Protein AF-A0A812K8K9-F1 (afdb_monomer)

Solvent-accessible surface area (backbone atoms only — not comparable to full-atom values): 8668 Å² total; per-residue (Å²): 137,79,82,52,72,65,60,54,51,52,52,51,47,72,76,44,57,60,89,44,74,65,56,41,49,52,54,40,58,50,56,71,47,47,29,69,77,29,73,86,51,84,50,57,67,61,44,50,51,52,50,53,55,51,49,52,55,46,53,58,40,30,61,91,40,69,93,56,51,81,48,72,65,53,53,40,51,34,52,55,66,33,42,55,69,71,60,45,52,48,37,75,76,73,38,50,79,90,40,61,69,47,37,52,52,40,43,50,50,52,54,52,49,50,55,66,68,59,53,69,58,70,80,47,73,74,51,71,88,35,62,10,87,75,78,70,46,74,65,43,47,53,94,73,59,86,123

Radius of gyration: 25.79 Å; Cα contacts (8 Å, |Δi|>4): 133; chains: 1; bounding box: 47×38×80 Å

pLDDT: mean 79.53, std 15.35, range [39.94, 94.75]

InterPro domains:
  IPR001878 Zinc finger, CCHC-type [PS50158] (132-145)
  IPR036875 Zinc finger, CCHC-type superfamily [SSF57756] (120-145)

Mean predicted aligned error: 13.89 Å

Nearest PDB structures (foldseek):
  7lga-assembly1_B  TM=6.986E-01  e=2.117E+00  Homo sapiens
  7n9v-assembly1_K  TM=4.598E-01  e=1.427E+00  Human immunodeficiency virus 1
  3kyi-assembly1_A  TM=2.735E-01  e=5.520E+00  Cereibacter sphaeroides

Secondary structure (DSSP, 8-state):
-PPPHHHHHHHHHHHH---SHHHHHHHHHHHHTHHHHTTT--SHHHHHHHHHHHHHHHHHHGGG-GGGSPPHHHHHHHHHHHS-HHHHHHHHHH---SSHHHHHHHHHHHHHHHHHH---TTSSTT----B-TTT--BSS-GGG---

Organism: NCBI:txid878477

Structure (mmCIF, N/CA/C/O backbone):
data_AF-A0A812K8K9-F1
#
_entry.id   AF-A0A812K8K9-F1
#
loop_
_atom_site.group_PDB
_atom_site.id
_atom_site.type_symbol
_atom_site.label_atom_id
_atom_site.label_alt_id
_atom_site.label_comp_id
_atom_site.label_asym_id
_atom_site.label_entity_id
_atom_site.label_seq_id
_atom_site.pdbx_PDB_ins_code
_atom_site.Cartn_x
_atom_site.Cartn_y
_atom_site.Cartn_z
_atom_site.occupancy
_atom_site.B_iso_or_equiv
_atom_site.auth_seq_id
_atom_site.auth_comp_id
_atom_site.auth_asym_id
_atom_site.auth_atom_id
_atom_site.pdbx_PDB_model_num
ATOM 1 N N . MET A 1 1 ? -17.116 30.047 20.093 1.00 48.06 1 MET A N 1
ATOM 2 C CA . MET A 1 1 ? -17.866 28.918 20.686 1.00 48.06 1 MET A CA 1
ATOM 3 C C . MET A 1 1 ? -16.909 27.739 20.735 1.00 48.06 1 MET A C 1
ATOM 5 O O . MET A 1 1 ? -16.426 27.342 19.687 1.00 48.06 1 MET A O 1
ATOM 9 N N . SER A 1 2 ? -16.519 27.306 21.934 1.00 50.72 2 SER A N 1
ATOM 10 C CA . SER A 1 2 ? -15.507 26.264 22.157 1.00 50.72 2 SER A CA 1
ATOM 11 C C . SER A 1 2 ? -16.231 24.950 22.418 1.00 50.72 2 SER A C 1
ATOM 13 O O . SER A 1 2 ? -16.974 24.882 23.395 1.00 50.72 2 SER A O 1
ATOM 15 N N . ALA A 1 3 ? -16.042 23.933 21.574 1.00 52.31 3 ALA A N 1
ATOM 16 C CA . ALA A 1 3 ? -16.525 22.589 21.879 1.00 52.31 3 ALA A CA 1
ATOM 17 C C . ALA A 1 3 ? -15.930 22.155 23.228 1.00 52.31 3 ALA A C 1
ATOM 19 O O . ALA A 1 3 ? -14.730 22.323 23.470 1.00 52.31 3 ALA A O 1
ATOM 20 N N . THR A 1 4 ? -16.771 21.672 24.140 1.00 71.25 4 THR A N 1
ATOM 21 C CA . THR A 1 4 ? -16.291 21.119 25.411 1.00 71.25 4 THR A CA 1
ATOM 22 C C . THR A 1 4 ? -15.571 19.801 25.134 1.00 71.25 4 THR A C 1
ATOM 24 O O . THR A 1 4 ? -15.913 19.082 24.196 1.00 71.25 4 THR A O 1
ATOM 27 N N . GLY A 1 5 ? -14.552 19.471 25.936 1.00 68.50 5 GLY A N 1
ATOM 28 C CA . GLY A 1 5 ? -13.702 18.297 25.691 1.00 68.50 5 GLY A CA 1
ATOM 29 C C . GLY A 1 5 ? -14.475 16.980 25.529 1.00 68.50 5 GLY A C 1
ATOM 30 O O . GLY A 1 5 ? -14.031 16.104 24.799 1.00 68.50 5 GLY A O 1
ATOM 31 N N . TYR A 1 6 ? -15.663 16.862 26.127 1.00 70.38 6 TYR A N 1
ATOM 32 C CA . TYR A 1 6 ? -16.551 15.709 25.976 1.00 70.38 6 TYR A CA 1
ATOM 33 C C . TYR A 1 6 ? -17.132 15.563 24.558 1.00 70.38 6 TYR A C 1
ATOM 35 O O . TYR A 1 6 ? -17.114 14.469 24.002 1.00 70.38 6 TYR A O 1
ATOM 43 N N . GLU A 1 7 ? -17.565 16.653 23.919 1.00 73.25 7 GLU A N 1
ATOM 44 C CA . GLU A 1 7 ? -18.067 16.606 22.537 1.00 73.25 7 GLU A CA 1
ATOM 45 C C . GLU A 1 7 ? -16.956 16.258 21.539 1.00 73.25 7 GLU A C 1
ATOM 47 O O . GLU A 1 7 ? -17.190 15.528 20.573 1.00 73.25 7 GLU A O 1
ATOM 52 N N . ALA A 1 8 ? -15.720 16.693 21.806 1.00 69.75 8 ALA A N 1
ATOM 53 C CA . ALA A 1 8 ? -14.550 16.274 21.037 1.00 69.75 8 ALA A CA 1
ATOM 54 C C . ALA A 1 8 ? -14.270 14.767 21.202 1.00 69.75 8 ALA A C 1
ATOM 56 O O . ALA A 1 8 ? -13.993 14.081 20.218 1.00 69.75 8 ALA A O 1
ATOM 57 N N . VAL A 1 9 ? -14.406 14.231 22.420 1.00 63.19 9 VAL A N 1
ATOM 58 C CA . VAL A 1 9 ? -14.236 12.797 22.719 1.00 63.19 9 VAL A CA 1
ATOM 59 C C . VAL A 1 9 ? -15.316 11.956 22.033 1.00 63.19 9 VAL A C 1
ATOM 61 O O . VAL A 1 9 ? -14.992 10.948 21.407 1.00 63.19 9 VAL A O 1
ATOM 64 N N . CYS A 1 10 ? -16.578 12.385 22.060 1.00 62.41 10 CYS A N 1
ATOM 65 C CA . CYS A 1 10 ? -17.664 11.718 21.338 1.00 62.41 10 CYS A CA 1
ATOM 66 C C . CYS A 1 10 ? -17.454 11.758 19.819 1.00 62.41 10 CYS A C 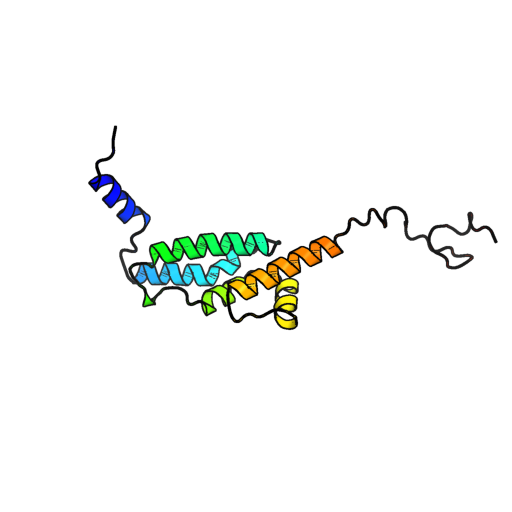1
ATOM 68 O O . CYS A 1 10 ? -17.649 10.746 19.151 1.00 62.41 10 CYS A O 1
ATOM 70 N N . THR A 1 11 ? -16.988 12.884 19.279 1.00 60.31 11 THR A N 1
ATOM 71 C CA . THR A 1 11 ? -16.690 13.036 17.845 1.00 60.31 11 THR A CA 1
ATOM 72 C C . THR A 1 11 ? -15.522 12.145 17.408 1.00 60.31 11 THR A C 1
ATOM 74 O O . THR A 1 11 ? -15.555 11.556 16.330 1.00 60.31 11 THR A O 1
ATOM 77 N N . LEU A 1 12 ? -14.499 11.984 18.249 1.00 56.00 12 LEU A N 1
ATOM 78 C CA . LEU A 1 12 ? -13.388 11.062 18.000 1.00 56.00 12 LEU A CA 1
ATOM 79 C C . LEU A 1 12 ? -13.830 9.595 18.065 1.00 56.00 12 LEU A C 1
ATOM 81 O O . LEU A 1 12 ? -13.415 8.797 17.227 1.00 56.00 12 LEU A O 1
ATOM 85 N N . HIS A 1 13 ? -14.706 9.243 19.008 1.00 62.12 13 HIS A N 1
ATOM 86 C CA . HIS A 1 13 ? -15.252 7.890 19.111 1.00 62.12 13 HIS A CA 1
ATOM 87 C C . HIS A 1 13 ? -16.152 7.545 17.912 1.00 62.12 13 HIS A C 1
ATOM 89 O O . HIS A 1 13 ? -16.053 6.452 17.368 1.00 62.12 13 HIS A O 1
ATOM 95 N N . LEU A 1 14 ? -16.956 8.499 17.435 1.00 55.81 14 LEU A N 1
ATOM 96 C CA . LEU A 1 14 ? -17.786 8.363 16.231 1.00 55.81 14 LEU A CA 1
ATOM 97 C C . LEU A 1 14 ? -16.976 8.228 14.935 1.00 55.81 14 LEU A C 1
ATOM 99 O O . LEU A 1 14 ? -17.382 7.494 14.041 1.00 55.81 14 LEU A O 1
ATOM 103 N N . ASN A 1 15 ? -15.840 8.919 14.819 1.00 54.53 15 ASN A N 1
ATOM 104 C CA . ASN A 1 15 ? -15.065 8.934 13.574 1.00 54.53 15 ASN A CA 1
ATOM 105 C C . ASN A 1 15 ? -14.062 7.773 13.441 1.00 54.53 15 ASN A C 1
ATOM 107 O O . ASN A 1 15 ? -13.598 7.504 12.333 1.00 54.53 15 ASN A O 1
ATOM 111 N N . TYR A 1 16 ? -13.709 7.098 14.542 1.00 54.16 16 TYR A N 1
ATOM 112 C CA . TYR A 1 16 ? -12.584 6.150 14.556 1.00 54.16 16 TYR A CA 1
ATOM 113 C C . TYR A 1 16 ? -12.803 4.865 15.362 1.00 54.16 16 TYR A C 1
ATOM 115 O O . TYR A 1 16 ? -11.911 4.017 15.381 1.00 54.16 16 TYR A O 1
ATOM 123 N N . SER A 1 17 ? -13.949 4.681 16.022 1.00 60.06 17 SER A N 1
ATOM 124 C CA . SER A 1 17 ? -14.197 3.460 16.787 1.00 60.06 17 SER A CA 1
ATOM 125 C C . SER A 1 17 ? -14.818 2.390 15.900 1.00 60.06 17 SER A C 1
ATOM 127 O O . SER A 1 17 ? -15.939 2.536 15.421 1.00 60.06 17 SER A O 1
ATOM 129 N N . ILE A 1 18 ? -14.092 1.292 15.705 1.00 61.03 18 ILE A N 1
ATOM 130 C CA . ILE A 1 18 ? -14.706 0.034 15.299 1.00 61.03 18 ILE A CA 1
ATOM 131 C C . ILE A 1 18 ? -15.464 -0.491 16.519 1.00 61.03 18 ILE A C 1
ATOM 133 O O . ILE A 1 18 ? -14.860 -0.799 17.550 1.00 61.03 18 ILE A O 1
ATOM 137 N N . VAL A 1 19 ? -16.783 -0.580 16.397 1.00 66.62 19 VAL A N 1
ATOM 138 C CA . VAL A 1 19 ? -17.705 -0.921 17.484 1.00 66.62 19 VAL A CA 1
ATOM 139 C C . VAL A 1 19 ? -17.791 -2.440 17.660 1.00 66.62 19 VAL A C 1
ATOM 141 O O . VAL A 1 19 ? -18.078 -2.927 18.755 1.00 66.62 19 VAL A O 1
ATOM 144 N N . SER A 1 20 ? -17.486 -3.214 16.611 1.00 76.88 20 SER A N 1
ATOM 145 C CA . SER A 1 20 ? -17.509 -4.679 16.652 1.00 76.88 20 SER A CA 1
ATOM 146 C C . SER A 1 20 ? -16.309 -5.353 15.978 1.00 76.88 20 SER A C 1
ATOM 148 O O . SER A 1 20 ? -15.723 -4.859 15.020 1.00 76.88 20 SER A O 1
ATOM 150 N N . ARG A 1 21 ? -15.980 -6.576 16.413 1.00 80.19 21 ARG A N 1
ATOM 151 C CA . ARG A 1 21 ? -14.956 -7.403 15.748 1.00 80.19 21 ARG A CA 1
ATOM 152 C C . ARG A 1 21 ? -15.262 -7.635 14.260 1.00 80.19 21 ARG A C 1
ATOM 154 O O . ARG A 1 21 ? -14.330 -7.760 13.476 1.00 80.19 21 ARG A O 1
ATOM 161 N N . MET A 1 22 ? -16.541 -7.699 13.883 1.00 85.69 22 MET A N 1
ATOM 162 C CA . MET A 1 22 ? -16.969 -7.906 12.496 1.00 85.69 22 MET A CA 1
ATOM 163 C C . MET A 1 22 ? -16.571 -6.726 11.604 1.00 85.69 22 MET A C 1
ATOM 165 O O . MET A 1 22 ? -16.015 -6.929 10.531 1.00 85.69 22 MET A O 1
ATOM 169 N N . GLU A 1 23 ? -16.767 -5.499 12.083 1.00 85.75 23 GLU A N 1
ATOM 170 C CA . GLU A 1 23 ? -16.331 -4.287 11.379 1.00 85.75 23 GLU A CA 1
ATOM 171 C C . GLU A 1 23 ? -14.801 -4.239 11.228 1.00 85.75 23 GLU A C 1
ATOM 173 O O . GLU A 1 23 ? -14.297 -3.826 10.190 1.00 85.75 23 GLU A O 1
ATOM 178 N N . ALA A 1 24 ? -14.034 -4.719 12.216 1.00 87.62 24 ALA A N 1
ATOM 179 C CA . ALA A 1 24 ? -12.575 -4.818 12.089 1.00 87.62 24 ALA A CA 1
ATOM 180 C C . ALA A 1 24 ? -12.128 -5.839 11.043 1.00 87.62 24 ALA A C 1
ATOM 182 O O . ALA A 1 24 ? -11.126 -5.619 10.360 1.00 87.62 24 ALA A O 1
ATOM 183 N N . VAL A 1 25 ? -12.857 -6.945 10.903 1.00 89.75 25 VAL A N 1
ATOM 184 C CA . VAL A 1 25 ? -12.601 -7.913 9.832 1.00 89.75 25 VAL A CA 1
ATOM 185 C C . VAL A 1 25 ? -12.875 -7.275 8.473 1.00 89.75 25 VAL A C 1
ATOM 187 O O . VAL A 1 25 ? -12.026 -7.376 7.594 1.00 89.75 25 VAL A O 1
ATOM 190 N N . ASP A 1 26 ? -13.984 -6.552 8.327 1.00 90.25 26 ASP A N 1
ATOM 191 C CA . ASP A 1 26 ? -14.325 -5.866 7.076 1.00 90.25 26 ASP A CA 1
ATOM 192 C C . ASP A 1 26 ? -13.282 -4.802 6.690 1.00 90.25 26 ASP A C 1
ATOM 194 O O . ASP A 1 26 ? -12.813 -4.764 5.552 1.00 90.25 26 ASP A O 1
ATOM 198 N N . VAL A 1 27 ? -12.808 -4.006 7.658 1.00 91.44 27 VAL A N 1
ATOM 199 C CA . VAL A 1 27 ? -11.714 -3.043 7.436 1.00 91.44 27 VAL A CA 1
ATOM 200 C C . VAL A 1 27 ? -10.444 -3.748 6.954 1.00 91.44 27 VAL A C 1
ATOM 202 O O . VAL A 1 27 ? -9.821 -3.299 5.988 1.00 91.44 27 VAL A O 1
ATOM 205 N N . ARG A 1 28 ? -10.054 -4.859 7.591 1.00 93.19 28 ARG A N 1
ATOM 206 C CA . ARG A 1 28 ? -8.880 -5.642 7.180 1.00 93.19 28 ARG A CA 1
ATOM 207 C C . ARG A 1 28 ? -9.052 -6.212 5.770 1.00 93.19 28 ARG A C 1
ATOM 209 O O . ARG A 1 28 ? -8.132 -6.112 4.960 1.00 93.19 28 ARG A O 1
ATOM 216 N N . ASP A 1 29 ? -10.212 -6.779 5.461 1.00 93.25 29 ASP A N 1
ATOM 217 C CA . ASP A 1 29 ? -10.501 -7.359 4.147 1.00 93.25 29 ASP A CA 1
ATOM 218 C C . ASP A 1 29 ? -10.530 -6.291 3.046 1.00 93.25 29 ASP A C 1
ATOM 220 O O . ASP A 1 29 ? -10.057 -6.536 1.930 1.00 93.25 29 ASP A O 1
ATOM 224 N N . GLY A 1 30 ? -11.013 -5.088 3.363 1.00 92.62 30 GLY A N 1
ATOM 225 C CA . GLY A 1 30 ? -10.909 -3.912 2.502 1.00 92.62 30 GLY A CA 1
ATOM 226 C C . GLY A 1 30 ? -9.455 -3.537 2.210 1.00 92.62 30 GLY A C 1
ATOM 227 O O . GLY A 1 30 ? -9.100 -3.315 1.052 1.00 92.62 30 GLY A O 1
ATOM 228 N N . CYS A 1 31 ? -8.587 -3.561 3.227 1.00 93.50 31 CYS A N 1
ATOM 229 C CA . CYS A 1 31 ? -7.161 -3.269 3.061 1.00 93.50 31 CYS A CA 1
ATOM 230 C C . CYS A 1 31 ? -6.460 -4.248 2.111 1.00 93.50 31 CYS A C 1
ATOM 232 O O . CYS A 1 31 ? -5.693 -3.833 1.245 1.00 93.50 31 CYS A O 1
ATOM 234 N N . MET A 1 32 ? -6.762 -5.545 2.210 1.00 92.88 32 MET A N 1
ATOM 235 C CA . MET A 1 32 ? -6.181 -6.563 1.320 1.00 92.88 32 MET A CA 1
ATOM 236 C C . MET A 1 32 ? -6.542 -6.339 -0.160 1.00 92.88 32 MET A C 1
ATOM 238 O O . MET A 1 32 ? -5.846 -6.818 -1.057 1.00 92.88 32 MET A O 1
ATOM 242 N N . LYS A 1 33 ? -7.609 -5.579 -0.430 1.00 94.25 33 LYS A N 1
ATOM 243 C CA . LYS A 1 33 ? -8.089 -5.236 -1.774 1.00 94.25 33 LYS A CA 1
ATOM 244 C C . LYS A 1 33 ? -7.657 -3.842 -2.242 1.00 94.25 33 LYS A C 1
ATOM 246 O O . LYS A 1 33 ? -8.036 -3.447 -3.342 1.00 94.25 33 LYS A O 1
ATOM 251 N N . LEU A 1 34 ? -6.840 -3.112 -1.472 1.00 92.69 34 LEU A N 1
ATOM 252 C CA . LEU A 1 34 ? -6.372 -1.765 -1.841 1.00 92.69 34 LEU A CA 1
ATOM 253 C C . LEU A 1 34 ? -5.653 -1.729 -3.192 1.00 92.69 34 LEU A C 1
ATOM 255 O O . LEU A 1 34 ? -5.773 -0.750 -3.920 1.00 92.69 34 LEU A O 1
ATOM 259 N N . HIS A 1 35 ? -4.982 -2.816 -3.579 1.00 89.56 35 HIS A N 1
ATOM 260 C CA . HIS A 1 35 ? -4.327 -2.921 -4.884 1.00 89.56 35 HIS A CA 1
ATOM 261 C C . HIS A 1 35 ? -5.279 -2.647 -6.062 1.00 89.56 35 HIS A C 1
ATOM 263 O O . HIS A 1 35 ? -4.860 -2.079 -7.067 1.00 89.56 35 HIS A O 1
ATOM 269 N N . ALA A 1 36 ? -6.563 -3.003 -5.937 1.00 89.69 36 ALA A N 1
ATOM 270 C CA . ALA A 1 36 ? -7.563 -2.775 -6.976 1.00 89.69 36 ALA A CA 1
ATOM 271 C C . ALA A 1 36 ? -7.931 -1.290 -7.125 1.00 89.69 36 ALA A C 1
ATOM 273 O O . ALA A 1 36 ? -8.292 -0.855 -8.213 1.00 89.69 36 ALA A O 1
ATOM 274 N N . GLN A 1 37 ? -7.801 -0.502 -6.054 1.00 88.38 37 GLN A N 1
ATOM 275 C CA . GLN A 1 37 ? -8.061 0.943 -6.071 1.00 88.38 37 GLN A CA 1
ATOM 276 C C . GLN A 1 37 ? -6.931 1.723 -6.762 1.00 88.38 37 GLN A C 1
ATOM 278 O O . GLN A 1 37 ? -7.113 2.872 -7.156 1.00 88.38 37 GLN A O 1
ATOM 283 N N . CYS A 1 38 ? -5.771 1.090 -6.956 1.00 87.00 38 CYS A N 1
ATOM 284 C CA . CYS A 1 38 ? -4.620 1.675 -7.634 1.00 87.00 38 CYS A CA 1
ATOM 285 C C . CYS A 1 38 ? -4.624 1.469 -9.159 1.00 87.00 38 CYS A C 1
ATOM 287 O O . CYS A 1 38 ? -3.634 1.819 -9.795 1.00 87.00 38 CYS A O 1
ATOM 289 N N . SER A 1 39 ? -5.693 0.930 -9.766 1.00 81.94 39 SER A N 1
ATOM 290 C CA . SER A 1 39 ? -5.728 0.606 -11.207 1.00 81.94 39 SER A CA 1
ATOM 291 C C . SER A 1 39 ? -5.427 1.800 -12.120 1.00 81.94 39 SER A C 1
ATOM 293 O O . SER A 1 39 ? -4.785 1.643 -13.157 1.00 81.94 39 SER A O 1
ATOM 295 N N . GLU A 1 40 ? -5.855 2.998 -11.715 1.00 83.75 40 GLU A N 1
ATOM 296 C CA . GLU A 1 40 ? -5.664 4.240 -12.475 1.00 83.75 40 GLU A CA 1
ATOM 297 C C . GLU A 1 40 ? -4.285 4.883 -12.243 1.00 83.75 40 GLU A C 1
ATOM 299 O O . GLU A 1 40 ? -3.852 5.755 -13.005 1.00 83.75 40 GLU A O 1
ATOM 304 N N . LEU A 1 41 ? -3.568 4.466 -11.195 1.00 85.88 41 LEU A N 1
ATOM 305 C CA . LEU A 1 41 ? -2.272 5.026 -10.827 1.00 85.88 41 LEU A CA 1
ATOM 306 C C . LEU A 1 41 ? -1.161 4.329 -11.617 1.00 85.88 41 LEU A C 1
ATOM 308 O O . LEU A 1 41 ? -0.905 3.139 -11.466 1.00 85.88 41 LEU A O 1
ATOM 312 N N . LYS A 1 42 ? -0.458 5.092 -12.459 1.00 81.31 42 LYS A N 1
ATOM 313 C CA . LYS A 1 42 ? 0.625 4.551 -13.301 1.00 81.31 42 LYS A CA 1
ATOM 314 C C . LYS A 1 42 ? 2.008 4.657 -12.663 1.00 81.31 42 LYS A C 1
ATOM 316 O O . LYS A 1 42 ? 2.889 3.866 -12.991 1.00 81.31 42 LYS A O 1
ATOM 321 N N . LYS A 1 43 ? 2.219 5.648 -11.793 1.00 87.94 43 LYS A N 1
ATOM 322 C CA . LYS A 1 43 ? 3.528 5.922 -11.191 1.00 87.94 43 LYS A CA 1
ATOM 323 C C . LYS A 1 43 ? 3.678 5.173 -9.866 1.00 87.94 43 LYS A C 1
ATOM 325 O O . LYS A 1 43 ? 2.810 5.324 -9.004 1.00 87.94 43 LYS A O 1
ATOM 330 N N . PRO A 1 44 ? 4.774 4.420 -9.664 1.00 89.88 44 PRO A N 1
ATOM 331 C CA . PRO A 1 44 ? 5.038 3.725 -8.407 1.00 89.88 44 PRO A CA 1
ATOM 332 C C . PRO A 1 44 ? 4.953 4.632 -7.176 1.00 89.88 44 PRO A C 1
ATOM 334 O O . PRO A 1 44 ? 4.391 4.222 -6.164 1.00 89.88 44 PRO A O 1
ATOM 337 N N . MET A 1 45 ? 5.439 5.873 -7.257 1.00 92.19 45 MET A N 1
ATOM 338 C CA . MET A 1 45 ? 5.382 6.808 -6.130 1.00 92.19 45 MET A CA 1
ATOM 339 C C . MET A 1 45 ? 3.970 7.250 -5.746 1.00 92.19 45 MET A C 1
ATOM 341 O O . MET A 1 45 ? 3.687 7.410 -4.558 1.00 92.19 45 MET A O 1
ATOM 345 N N . ASP A 1 46 ? 3.079 7.418 -6.723 1.00 92.44 46 ASP A N 1
ATOM 346 C CA . ASP A 1 46 ? 1.682 7.759 -6.447 1.00 92.44 46 ASP A CA 1
ATOM 347 C C . ASP A 1 46 ? 0.957 6.588 -5.772 1.00 92.44 46 ASP A C 1
ATOM 349 O O . ASP A 1 46 ? 0.192 6.799 -4.832 1.00 92.44 46 ASP A O 1
ATOM 353 N N . ILE A 1 47 ? 1.262 5.355 -6.197 1.00 93.56 47 ILE A N 1
ATOM 354 C CA . ILE A 1 47 ? 0.758 4.122 -5.577 1.00 93.56 47 ILE A CA 1
ATOM 355 C C . ILE A 1 47 ? 1.248 4.011 -4.131 1.00 93.56 47 ILE A C 1
ATOM 357 O O . ILE A 1 47 ? 0.441 3.783 -3.235 1.00 93.56 47 ILE A O 1
ATOM 361 N N . ILE A 1 48 ? 2.551 4.200 -3.889 1.00 94.50 48 ILE A N 1
ATOM 362 C CA . ILE A 1 48 ? 3.136 4.125 -2.541 1.00 94.50 48 ILE A CA 1
ATOM 363 C C . ILE A 1 48 ? 2.435 5.109 -1.607 1.00 94.50 48 ILE A C 1
ATOM 365 O O . ILE A 1 48 ? 1.949 4.696 -0.561 1.00 94.50 48 ILE A O 1
ATOM 369 N N . ARG A 1 49 ? 2.318 6.381 -2.006 1.00 94.62 49 ARG A N 1
ATOM 370 C CA . ARG A 1 49 ? 1.680 7.415 -1.182 1.00 94.62 49 ARG A CA 1
ATOM 371 C C . ARG A 1 49 ? 0.223 7.078 -0.865 1.00 94.62 49 ARG A C 1
ATOM 373 O O . ARG A 1 49 ? -0.190 7.190 0.282 1.00 94.62 49 ARG A O 1
ATOM 380 N N . HIS A 1 50 ? -0.539 6.634 -1.865 1.00 94.44 50 HIS A N 1
ATOM 381 C CA . HIS A 1 50 ? -1.928 6.233 -1.656 1.00 94.44 50 HIS A CA 1
ATOM 382 C C . HIS A 1 50 ? -2.047 5.063 -0.669 1.00 94.44 50 HIS A C 1
ATOM 384 O O . HIS A 1 50 ? -2.878 5.102 0.236 1.00 94.44 50 HIS A O 1
ATOM 390 N N . LEU A 1 51 ? -1.198 4.042 -0.810 1.00 94.69 51 LEU A N 1
ATOM 391 C CA . LEU A 1 51 ? -1.200 2.902 0.102 1.00 94.69 51 LEU A CA 1
ATOM 392 C C . LEU A 1 51 ? -0.760 3.292 1.517 1.00 94.69 51 LEU A C 1
ATOM 394 O O . LEU A 1 51 ? -1.362 2.809 2.468 1.00 94.69 51 LEU A O 1
ATOM 398 N N . GLU A 1 52 ? 0.237 4.168 1.679 1.00 94.75 52 GLU A N 1
ATOM 399 C CA . GLU A 1 52 ? 0.648 4.681 2.996 1.00 94.75 52 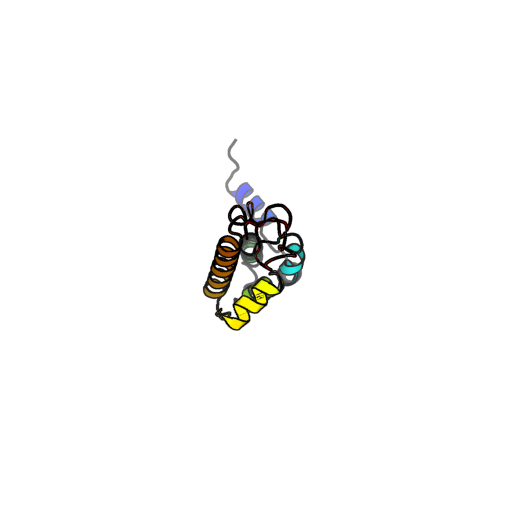GLU A CA 1
ATOM 400 C C . GLU A 1 52 ? -0.506 5.412 3.693 1.00 94.75 52 GLU A C 1
ATOM 402 O O . GLU A 1 52 ? -0.779 5.139 4.864 1.00 94.75 52 GLU A O 1
ATOM 407 N N . ASP A 1 53 ? -1.231 6.264 2.964 1.00 94.12 53 ASP A N 1
ATOM 408 C CA . ASP A 1 53 ? -2.384 6.996 3.493 1.00 94.12 53 ASP A CA 1
ATOM 409 C C . ASP A 1 53 ? -3.516 6.045 3.928 1.00 94.12 53 ASP A C 1
ATOM 411 O O . ASP A 1 53 ? -4.068 6.185 5.024 1.00 94.12 53 ASP A O 1
ATOM 415 N N . GLU A 1 54 ? -3.873 5.061 3.097 1.00 94.00 54 GLU A N 1
ATOM 416 C CA . GLU A 1 54 ? -4.958 4.120 3.405 1.00 94.00 54 GLU A CA 1
ATOM 417 C C . GLU A 1 54 ? -4.583 3.118 4.506 1.00 94.00 54 GLU A C 1
ATOM 419 O O . GLU A 1 54 ? -5.397 2.847 5.395 1.00 94.00 54 GLU A O 1
ATOM 424 N N . ILE A 1 55 ? -3.342 2.620 4.516 1.00 94.06 55 ILE A N 1
ATOM 425 C CA . ILE A 1 55 ? -2.836 1.748 5.585 1.00 94.06 55 ILE A CA 1
ATOM 426 C C . ILE A 1 55 ? -2.820 2.506 6.915 1.00 94.06 55 ILE A C 1
ATOM 428 O O . ILE A 1 55 ? -3.310 1.976 7.911 1.00 94.06 55 ILE A O 1
ATOM 432 N N . ALA A 1 56 ? -2.352 3.758 6.944 1.00 92.56 56 ALA A N 1
ATOM 433 C CA . ALA A 1 56 ? -2.353 4.568 8.162 1.00 92.56 56 ALA A CA 1
ATOM 434 C C . ALA A 1 56 ? -3.778 4.790 8.703 1.00 92.56 56 ALA A C 1
ATOM 436 O O . ALA A 1 56 ? -4.024 4.648 9.905 1.00 92.56 56 ALA A O 1
ATOM 437 N N . LYS A 1 57 ? -4.754 5.071 7.826 1.00 90.56 57 LYS A N 1
ATOM 438 C CA . LYS A 1 57 ? -6.173 5.174 8.221 1.00 90.56 57 LYS A CA 1
ATOM 439 C C . LYS A 1 57 ? -6.697 3.861 8.801 1.00 90.56 57 LYS A C 1
ATOM 441 O O . LYS A 1 57 ? -7.429 3.880 9.793 1.00 90.56 57 LYS A O 1
ATOM 446 N N . ALA A 1 58 ? -6.344 2.730 8.198 1.00 89.81 58 ALA A N 1
ATOM 447 C CA . ALA A 1 58 ? -6.755 1.418 8.677 1.00 89.81 58 ALA A CA 1
ATOM 448 C C . ALA A 1 58 ? -6.120 1.065 10.028 1.00 89.81 58 ALA A C 1
ATOM 450 O O . ALA A 1 58 ? -6.811 0.546 10.902 1.00 89.81 58 ALA A O 1
ATOM 451 N N . GLU A 1 59 ? -4.846 1.395 10.244 1.00 89.50 59 GLU A N 1
ATOM 452 C CA . GLU A 1 59 ? -4.160 1.174 11.521 1.00 89.50 59 GLU A CA 1
ATOM 453 C C . GLU A 1 59 ? -4.827 1.921 12.680 1.00 89.50 59 GLU A C 1
ATOM 455 O O . GLU A 1 59 ? -4.965 1.356 13.770 1.00 89.50 59 GLU A O 1
ATOM 460 N N . ILE A 1 60 ? -5.287 3.155 12.443 1.00 88.25 60 ILE A N 1
ATOM 461 C CA . ILE A 1 60 ? -6.035 3.940 13.435 1.00 88.25 60 ILE A CA 1
ATOM 462 C C . ILE A 1 60 ? -7.354 3.235 13.780 1.00 88.25 60 ILE A C 1
ATOM 464 O O . ILE A 1 60 ? -7.659 3.041 14.960 1.00 88.25 60 ILE A O 1
ATOM 468 N N . LYS A 1 61 ? -8.109 2.793 12.765 1.00 86.38 61 LYS A N 1
ATOM 469 C CA . LYS A 1 61 ? -9.387 2.082 12.951 1.00 86.38 61 LYS A CA 1
ATOM 470 C C . LYS A 1 61 ? -9.195 0.745 13.679 1.00 86.38 61 LYS A C 1
ATOM 472 O O . LYS A 1 61 ? -9.956 0.403 14.577 1.00 86.38 61 LYS A O 1
ATOM 477 N N . LEU A 1 62 ? -8.141 0.003 13.350 1.00 88.75 62 LEU A N 1
ATOM 478 C CA . LEU A 1 62 ? -7.828 -1.309 13.928 1.00 88.75 62 LEU A CA 1
ATOM 479 C C . LEU A 1 62 ? -7.078 -1.229 15.269 1.00 88.75 62 LEU A C 1
ATOM 481 O O . LEU A 1 62 ? -6.633 -2.254 15.788 1.00 88.75 62 LEU A O 1
ATOM 485 N N . SER A 1 63 ? -6.933 -0.038 15.857 1.00 86.56 63 SER A N 1
ATOM 486 C CA . SER A 1 63 ? -6.214 0.175 17.122 1.00 86.56 63 SER A CA 1
ATOM 487 C C . SER A 1 63 ? -6.710 -0.723 18.265 1.00 86.56 63 SER A C 1
ATOM 489 O O . SER A 1 63 ? -5.887 -1.270 19.000 1.00 86.56 63 SER A O 1
ATOM 491 N N . ASN A 1 64 ? -8.024 -0.956 18.346 1.00 83.62 64 ASN A N 1
ATOM 492 C CA . ASN A 1 64 ? -8.664 -1.801 19.361 1.00 83.62 64 ASN A CA 1
ATOM 493 C C . ASN A 1 64 ? -8.579 -3.316 19.068 1.00 83.62 64 ASN A C 1
ATOM 495 O O . ASN A 1 64 ? -8.910 -4.125 19.934 1.00 83.62 64 ASN A O 1
ATOM 499 N N . PHE A 1 65 ? -8.132 -3.718 17.872 1.00 86.06 65 PHE A N 1
ATOM 500 C CA . PHE A 1 65 ? -8.066 -5.117 17.429 1.00 86.06 65 PHE A CA 1
ATOM 501 C C . PHE A 1 65 ? -6.666 -5.460 16.883 1.00 86.06 65 PHE A C 1
ATOM 503 O O . PHE A 1 65 ? -6.497 -5.656 15.676 1.00 86.06 65 PHE A O 1
ATOM 510 N N . PRO A 1 66 ? -5.635 -5.557 17.746 1.00 84.94 66 PRO A N 1
ATOM 511 C CA . PRO A 1 66 ? -4.243 -5.756 17.328 1.00 84.94 66 PRO A CA 1
ATOM 512 C C . PRO A 1 66 ? -4.018 -7.024 16.491 1.00 84.94 66 PRO A C 1
ATOM 514 O O . PRO A 1 66 ? -3.182 -7.029 15.594 1.00 84.94 66 PRO A O 1
ATOM 517 N N . GLN A 1 67 ? -4.793 -8.077 16.740 1.00 87.69 67 GLN A N 1
ATOM 518 C CA . GLN A 1 67 ? -4.772 -9.340 16.002 1.00 87.69 67 GLN A CA 1
ATOM 519 C C . GLN A 1 67 ? -5.288 -9.231 14.559 1.00 87.69 67 GLN A C 1
ATOM 521 O O . GLN A 1 67 ? -5.115 -10.166 13.782 1.00 87.69 67 GLN A O 1
ATOM 526 N N . LEU A 1 68 ? -5.951 -8.125 14.211 1.00 89.12 68 LEU A N 1
ATOM 527 C CA . LEU A 1 68 ? -6.460 -7.843 12.867 1.00 89.12 68 LEU A CA 1
ATOM 528 C C . LEU A 1 68 ? -5.624 -6.790 12.128 1.00 89.12 68 LEU A C 1
ATOM 530 O O . LEU A 1 68 ? -5.938 -6.472 10.984 1.00 89.12 68 LEU A O 1
ATOM 534 N N . LYS A 1 69 ? -4.556 -6.264 12.745 1.00 91.62 69 LYS A N 1
ATOM 535 C CA . LYS A 1 69 ? -3.629 -5.349 12.070 1.00 91.62 69 LYS A CA 1
ATOM 536 C C . LYS A 1 69 ? -2.931 -6.044 10.904 1.00 91.62 69 LYS A C 1
ATOM 538 O O . LYS A 1 69 ? -2.653 -7.242 10.951 1.00 91.62 69 LYS A O 1
ATOM 543 N N . LEU A 1 70 ? -2.629 -5.264 9.872 1.00 92.12 70 LEU A N 1
ATOM 544 C CA . LEU A 1 70 ? -1.866 -5.736 8.724 1.00 92.12 70 LEU A CA 1
ATOM 545 C C . LEU A 1 70 ? -0.444 -6.081 9.161 1.00 92.12 70 LEU A C 1
ATOM 547 O O . LEU A 1 70 ? 0.223 -5.303 9.849 1.00 92.12 70 LEU A O 1
ATOM 551 N N . SER A 1 71 ? 0.028 -7.257 8.762 1.00 92.19 71 SER A N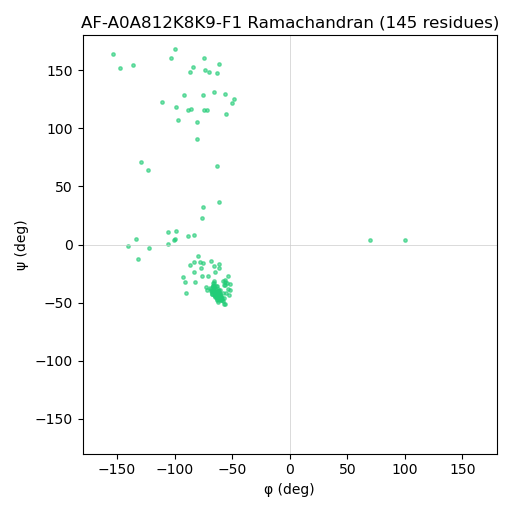 1
ATOM 552 C CA . SER A 1 71 ? 1.431 -7.603 8.941 1.00 92.19 71 SER A CA 1
ATOM 553 C C . SER A 1 71 ? 2.295 -6.840 7.934 1.00 92.19 71 SER A C 1
ATOM 555 O O . SER A 1 71 ? 1.837 -6.409 6.876 1.00 92.19 71 SER A O 1
ATOM 557 N N . LYS A 1 72 ? 3.599 -6.729 8.214 1.00 90.75 72 LYS A N 1
ATOM 558 C CA . LYS A 1 72 ? 4.553 -6.146 7.253 1.00 90.75 72 L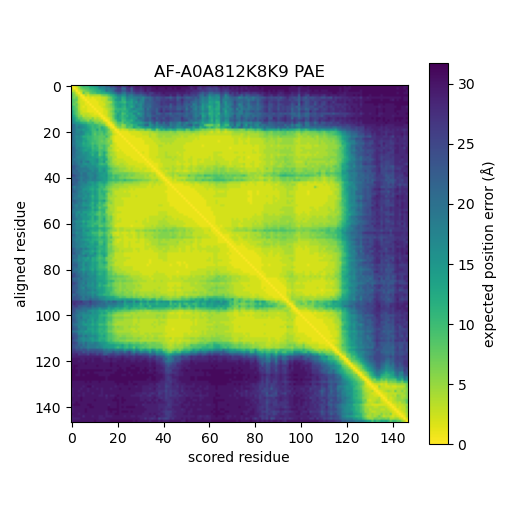YS A CA 1
ATOM 559 C C . LYS A 1 72 ? 4.543 -6.886 5.910 1.00 90.75 72 LYS A C 1
ATOM 561 O O . LYS A 1 72 ? 4.717 -6.256 4.870 1.00 90.75 72 LYS A O 1
ATOM 566 N N . ALA A 1 73 ? 4.334 -8.204 5.945 1.00 91.19 73 ALA A N 1
ATOM 567 C CA . ALA A 1 73 ? 4.230 -9.034 4.753 1.00 91.19 73 ALA A CA 1
ATOM 568 C C . ALA A 1 73 ? 2.958 -8.716 3.953 1.00 91.19 73 ALA A C 1
ATOM 570 O O . ALA A 1 73 ? 3.040 -8.592 2.733 1.00 91.19 73 ALA A O 1
ATOM 571 N N . ASP A 1 74 ? 1.823 -8.498 4.629 1.00 93.31 74 ASP A N 1
ATOM 572 C CA . ASP A 1 74 ? 0.572 -8.086 3.978 1.00 93.31 74 ASP A CA 1
ATOM 573 C C . ASP A 1 74 ? 0.763 -6.757 3.241 1.00 93.31 74 ASP A C 1
ATOM 575 O O . ASP A 1 74 ? 0.456 -6.666 2.054 1.00 93.31 74 ASP A O 1
ATOM 579 N N . CYS A 1 75 ? 1.361 -5.756 3.899 1.00 92.94 75 CYS A N 1
ATOM 580 C CA . CYS A 1 75 ? 1.636 -4.460 3.274 1.00 92.94 75 CYS A CA 1
ATOM 581 C C . CYS A 1 75 ? 2.523 -4.612 2.027 1.00 92.94 75 CYS A C 1
ATOM 583 O O . CYS A 1 75 ? 2.188 -4.097 0.961 1.00 92.94 75 CYS A O 1
ATOM 585 N N . CYS A 1 76 ? 3.624 -5.367 2.122 1.00 92.38 76 CYS A N 1
ATOM 586 C CA . CYS A 1 76 ? 4.508 -5.601 0.973 1.00 92.38 76 CYS A CA 1
ATOM 587 C C . CYS A 1 76 ? 3.786 -6.337 -0.168 1.00 92.38 76 CYS A C 1
ATOM 589 O O . CYS A 1 76 ? 3.965 -5.985 -1.334 1.00 92.38 76 CYS A O 1
ATOM 591 N N . SER A 1 77 ? 2.937 -7.317 0.156 1.00 92.69 77 SER A N 1
ATOM 592 C CA . SER A 1 77 ? 2.127 -8.039 -0.828 1.00 92.69 77 SER A CA 1
ATOM 593 C C . SER A 1 77 ? 1.140 -7.114 -1.541 1.00 92.69 77 SER A C 1
ATOM 595 O O . SER A 1 77 ? 1.044 -7.161 -2.767 1.00 92.69 77 SER A O 1
ATOM 597 N N . ILE A 1 78 ? 0.439 -6.248 -0.803 1.00 94.25 78 ILE A N 1
ATOM 598 C CA . ILE A 1 78 ? -0.499 -5.267 -1.371 1.00 94.25 78 ILE A CA 1
ATOM 599 C C . ILE A 1 78 ? 0.238 -4.322 -2.329 1.00 94.25 78 ILE A C 1
ATOM 601 O O . ILE A 1 78 ? -0.216 -4.121 -3.456 1.00 94.25 78 ILE A O 1
ATOM 605 N N . LEU A 1 79 ? 1.401 -3.795 -1.928 1.00 93.69 79 LEU A N 1
ATOM 606 C CA . LEU A 1 79 ? 2.202 -2.904 -2.773 1.00 93.69 79 LEU A CA 1
ATOM 607 C C . LEU A 1 79 ? 2.670 -3.599 -4.058 1.00 93.69 79 LEU A C 1
ATOM 609 O O . LEU A 1 79 ? 2.529 -3.036 -5.142 1.00 93.69 79 LEU A O 1
ATOM 613 N N . LEU A 1 80 ? 3.172 -4.833 -3.966 1.00 91.88 80 LEU A N 1
ATOM 614 C CA . LEU A 1 80 ? 3.579 -5.608 -5.142 1.00 91.88 80 LEU A CA 1
ATOM 615 C C . LEU A 1 80 ? 2.406 -5.879 -6.092 1.00 91.88 80 LEU A C 1
ATOM 617 O O . LEU A 1 80 ? 2.574 -5.792 -7.307 1.00 91.88 80 LEU A O 1
ATOM 621 N N . GLN A 1 81 ? 1.219 -6.178 -5.564 1.00 92.50 81 GLN A N 1
ATOM 622 C CA . GLN A 1 81 ? 0.017 -6.383 -6.377 1.00 92.50 81 GLN A CA 1
ATOM 623 C C . GLN A 1 81 ? -0.446 -5.094 -7.067 1.00 92.50 81 GLN A C 1
ATOM 625 O O . GLN A 1 81 ? -0.894 -5.155 -8.212 1.00 92.50 81 GLN A O 1
ATOM 630 N N . ALA A 1 82 ? -0.301 -3.946 -6.400 1.00 92.38 82 ALA A N 1
ATOM 631 C CA . ALA A 1 82 ? -0.726 -2.644 -6.905 1.00 92.38 82 ALA A CA 1
ATOM 632 C C . ALA A 1 82 ? 0.171 -2.107 -8.032 1.00 92.38 82 ALA A C 1
ATOM 634 O O . ALA A 1 82 ? -0.320 -1.476 -8.965 1.00 92.38 82 ALA A O 1
ATOM 635 N N . VAL A 1 83 ? 1.487 -2.340 -7.971 1.00 91.19 83 VAL A N 1
ATOM 636 C CA . VAL A 1 83 ? 2.419 -1.817 -8.984 1.00 91.19 83 VAL A CA 1
ATOM 637 C C . VAL A 1 83 ? 2.323 -2.561 -10.318 1.00 91.19 83 VAL A C 1
ATOM 639 O O . VAL A 1 83 ? 2.044 -3.759 -10.380 1.00 91.19 83 VAL A O 1
ATOM 642 N N . LEU A 1 84 ? 2.617 -1.852 -11.412 1.00 88.25 84 LEU A N 1
ATOM 643 C CA . LEU A 1 84 ? 2.606 -2.409 -12.766 1.00 88.25 84 LEU A CA 1
ATOM 644 C C . LEU A 1 84 ? 3.623 -3.549 -12.943 1.00 88.25 84 LEU A C 1
ATOM 646 O O . LEU A 1 84 ? 4.662 -3.607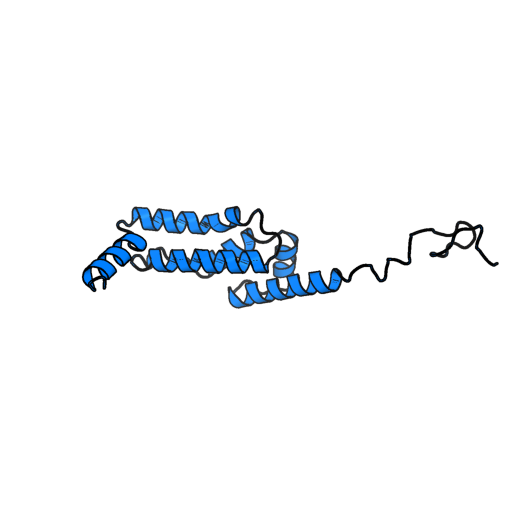 -12.283 1.00 88.25 84 LEU A O 1
ATOM 650 N N . HIS A 1 85 ? 3.357 -4.430 -13.910 1.00 88.75 85 HIS A N 1
ATOM 651 C CA . HIS A 1 85 ? 4.194 -5.599 -14.191 1.00 88.75 85 HIS A CA 1
ATOM 652 C C . HIS A 1 85 ? 5.695 -5.288 -14.396 1.00 88.75 85 HIS A C 1
ATOM 654 O O . HIS A 1 85 ? 6.506 -5.994 -13.797 1.00 88.75 85 HIS A O 1
ATOM 660 N N . PRO A 1 86 ? 6.105 -4.238 -15.140 1.00 87.25 86 PRO A N 1
ATOM 661 C CA . PRO A 1 86 ? 7.527 -3.915 -15.300 1.00 87.25 86 PRO A CA 1
ATOM 662 C C . PRO A 1 86 ? 8.213 -3.554 -13.976 1.00 87.25 86 PRO A C 1
ATOM 664 O O . PRO A 1 86 ? 9.335 -3.983 -13.719 1.00 87.25 86 PRO A O 1
ATOM 667 N N . ALA A 1 87 ? 7.514 -2.828 -13.098 1.00 88.12 87 ALA A N 1
ATOM 668 C CA . ALA A 1 87 ? 8.025 -2.477 -11.776 1.00 88.12 87 ALA A CA 1
ATOM 669 C C . ALA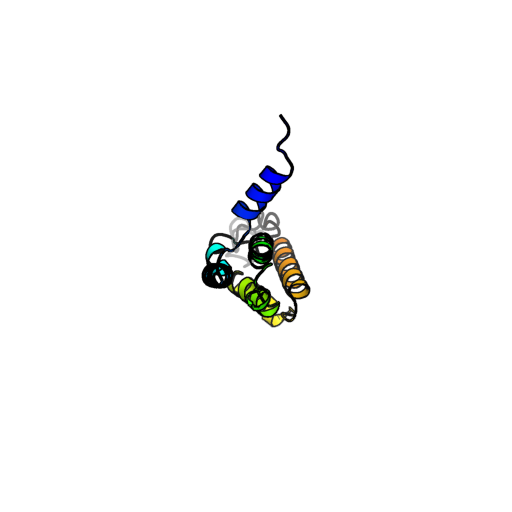 A 1 87 ? 8.181 -3.726 -10.892 1.00 88.12 87 ALA A C 1
ATOM 671 O O . ALA A 1 87 ? 9.191 -3.873 -10.206 1.00 88.12 87 ALA A O 1
ATOM 672 N N . ARG A 1 88 ? 7.226 -4.670 -10.958 1.00 89.88 88 ARG A N 1
ATOM 673 C CA . ARG A 1 88 ? 7.341 -5.967 -10.266 1.00 89.88 88 ARG A CA 1
ATOM 674 C C . ARG A 1 88 ? 8.555 -6.764 -10.732 1.00 89.88 88 ARG A C 1
ATOM 676 O O . ARG A 1 88 ? 9.287 -7.288 -9.900 1.00 89.88 88 ARG A O 1
ATOM 683 N N . GLN A 1 89 ? 8.768 -6.857 -12.044 1.00 88.12 89 GLN A N 1
ATOM 684 C CA . GLN A 1 89 ? 9.918 -7.569 -12.607 1.00 88.12 89 GLN A CA 1
ATOM 685 C C . GLN A 1 89 ? 11.235 -6.930 -12.173 1.00 88.12 89 GLN A C 1
ATOM 687 O O . GLN A 1 89 ? 12.150 -7.641 -11.767 1.00 88.12 89 GLN A O 1
ATOM 692 N N . TYR A 1 90 ? 11.308 -5.598 -12.193 1.00 89.50 90 TYR A N 1
ATOM 693 C CA . TYR A 1 90 ? 12.477 -4.875 -11.708 1.00 89.50 90 TYR A CA 1
ATOM 694 C C . TYR A 1 90 ? 12.783 -5.210 -10.241 1.00 89.50 90 TYR A C 1
ATOM 696 O O . TYR A 1 90 ? 13.913 -5.565 -9.912 1.00 89.50 90 TYR A O 1
ATOM 704 N N . VAL A 1 91 ? 11.776 -5.158 -9.364 1.00 89.25 91 VAL A N 1
ATOM 705 C CA . VAL A 1 91 ? 11.945 -5.504 -7.945 1.00 89.25 91 VAL A CA 1
ATOM 706 C C . VAL A 1 91 ? 12.368 -6.963 -7.769 1.00 89.25 91 VAL A C 1
ATOM 708 O O . VAL A 1 91 ? 13.237 -7.233 -6.949 1.00 89.25 91 VAL A O 1
ATOM 711 N N . ALA A 1 92 ? 11.810 -7.898 -8.540 1.00 86.81 92 ALA A N 1
ATOM 712 C CA . ALA A 1 92 ? 12.175 -9.313 -8.451 1.00 86.81 92 ALA A CA 1
ATOM 713 C C . ALA A 1 92 ? 13.630 -9.593 -8.875 1.00 86.81 92 ALA A C 1
ATOM 715 O O . ALA A 1 92 ? 14.248 -10.520 -8.360 1.00 86.81 92 ALA A O 1
ATOM 716 N N . LEU A 1 93 ? 14.169 -8.808 -9.813 1.00 84.81 93 LEU A N 1
ATOM 717 C CA . LEU A 1 93 ? 15.523 -8.983 -10.349 1.00 84.81 93 LEU A CA 1
ATOM 718 C C . LEU A 1 93 ? 16.591 -8.192 -9.583 1.00 84.81 93 LEU A C 1
ATOM 720 O O . LEU A 1 93 ? 17.744 -8.616 -9.525 1.00 84.81 93 LEU A O 1
ATOM 724 N N . HIS A 1 94 ? 16.231 -7.031 -9.035 1.00 79.38 94 HIS A N 1
ATOM 725 C CA . HIS A 1 94 ? 17.193 -6.049 -8.519 1.00 79.38 94 HIS A CA 1
ATOM 726 C C . HIS A 1 94 ? 16.861 -5.519 -7.122 1.00 79.38 94 HIS A C 1
ATOM 728 O O . HIS A 1 94 ? 17.682 -4.830 -6.515 1.00 79.38 94 HIS A O 1
ATOM 734 N N . GLY A 1 95 ? 15.656 -5.781 -6.622 1.00 74.56 95 GLY A N 1
ATOM 735 C CA . GLY A 1 95 ? 15.178 -5.284 -5.339 1.00 74.56 95 GLY A CA 1
ATOM 736 C C . GLY A 1 95 ? 15.275 -6.308 -4.214 1.00 74.56 95 GLY A C 1
ATOM 737 O O . GLY A 1 95 ? 15.475 -7.501 -4.428 1.00 74.56 95 GLY A O 1
ATOM 738 N N . ASN A 1 96 ? 15.082 -5.816 -2.991 1.00 71.25 96 ASN A N 1
ATOM 739 C CA . ASN A 1 96 ? 14.832 -6.644 -1.819 1.00 71.25 96 ASN A CA 1
ATOM 740 C C . ASN A 1 96 ? 13.378 -6.417 -1.375 1.00 71.25 96 ASN A C 1
ATOM 742 O O . ASN A 1 96 ? 12.978 -5.281 -1.124 1.00 71.25 96 ASN A O 1
ATOM 746 N N . ALA A 1 97 ? 12.576 -7.483 -1.313 1.00 72.50 97 ALA A N 1
ATOM 747 C CA . ALA A 1 97 ? 11.151 -7.424 -0.963 1.00 72.50 97 ALA A CA 1
ATOM 748 C C . ALA A 1 97 ? 10.877 -7.785 0.510 1.00 72.50 97 ALA A C 1
ATOM 750 O O . ALA A 1 97 ? 9.728 -7.988 0.900 1.00 72.50 97 ALA A O 1
ATOM 751 N N . ASN A 1 98 ? 11.926 -7.871 1.334 1.00 77.12 98 ASN A N 1
ATOM 752 C CA . ASN A 1 98 ? 11.827 -8.308 2.728 1.00 77.12 98 ASN A CA 1
ATOM 753 C C . ASN A 1 98 ? 11.288 -7.223 3.673 1.00 77.12 98 ASN A C 1
ATOM 755 O O . ASN A 1 98 ? 10.892 -7.521 4.802 1.00 77.12 98 ASN A O 1
ATOM 759 N N . SER A 1 99 ? 11.262 -5.963 3.237 1.00 87.62 99 SER A N 1
ATOM 760 C CA . SER A 1 99 ? 10.725 -4.859 4.023 1.00 87.62 99 SER A CA 1
ATOM 761 C C . SER A 1 99 ? 10.085 -3.781 3.152 1.00 87.62 99 SER A C 1
ATOM 763 O O . SER A 1 99 ? 10.498 -3.540 2.019 1.00 87.62 99 SER A O 1
ATOM 765 N N . TRP A 1 100 ? 9.105 -3.073 3.721 1.00 90.25 100 TRP A N 1
ATOM 766 C CA . TRP A 1 100 ? 8.449 -1.931 3.073 1.00 90.25 100 TRP A CA 1
ATOM 767 C C . TRP A 1 100 ? 9.453 -0.852 2.638 1.00 90.25 100 TRP A C 1
ATOM 769 O O . TRP A 1 100 ? 9.370 -0.311 1.539 1.00 90.25 100 TRP A O 1
ATOM 779 N N . SER A 1 101 ? 10.439 -0.560 3.491 1.00 91.19 101 SER A N 1
ATOM 780 C CA . SER A 1 101 ? 11.464 0.458 3.225 1.00 91.19 101 SER A CA 1
ATOM 781 C C . SER A 1 101 ? 12.344 0.092 2.027 1.00 91.19 101 SER A C 1
ATOM 783 O O . SER A 1 101 ? 12.580 0.917 1.145 1.00 91.19 101 SER A O 1
ATOM 785 N N . GLU A 1 102 ? 12.795 -1.160 1.947 1.00 90.12 102 GLU A N 1
ATOM 786 C CA . GLU A 1 102 ? 13.597 -1.623 0.811 1.00 90.12 102 GLU A CA 1
ATOM 787 C C . GLU A 1 102 ? 12.773 -1.661 -0.475 1.00 90.12 102 GLU A C 1
ATOM 789 O O . GLU A 1 102 ? 13.228 -1.167 -1.507 1.00 90.12 102 GLU A O 1
ATOM 794 N N . LEU A 1 103 ? 11.534 -2.152 -0.397 1.00 91.38 103 LEU A N 1
ATOM 795 C CA . LEU A 1 103 ? 10.630 -2.237 -1.538 1.00 91.38 103 LEU A CA 1
ATOM 796 C C . LEU A 1 103 ? 10.311 -0.850 -2.119 1.00 91.38 103 LEU A C 1
ATOM 798 O O . LEU A 1 103 ? 10.436 -0.631 -3.325 1.00 91.38 103 LEU A O 1
ATOM 802 N N . THR A 1 104 ? 9.965 0.117 -1.267 1.00 92.62 104 THR A N 1
ATOM 803 C CA . THR A 1 104 ? 9.719 1.506 -1.690 1.00 92.62 104 THR A CA 1
ATOM 804 C C . THR A 1 104 ? 10.977 2.167 -2.250 1.00 92.62 104 THR A C 1
ATOM 806 O O . THR A 1 104 ? 10.884 2.912 -3.225 1.00 92.62 104 THR A O 1
ATOM 809 N N . LYS A 1 105 ? 12.166 1.873 -1.704 1.00 91.94 105 LYS A N 1
ATOM 810 C CA . LYS A 1 105 ? 13.445 2.360 -2.245 1.00 91.94 105 LYS A CA 1
ATOM 811 C C . LYS A 1 105 ? 13.731 1.796 -3.640 1.00 91.94 105 LYS A C 1
ATOM 813 O O . LYS A 1 105 ? 14.120 2.558 -4.523 1.00 91.94 105 LYS A O 1
ATOM 818 N N . SER A 1 106 ? 13.509 0.502 -3.866 1.00 91.50 106 SER A N 1
ATOM 819 C CA . SER A 1 106 ? 13.672 -0.117 -5.189 1.00 91.50 106 SER A CA 1
ATOM 820 C C . SER A 1 106 ? 12.694 0.455 -6.217 1.00 91.50 1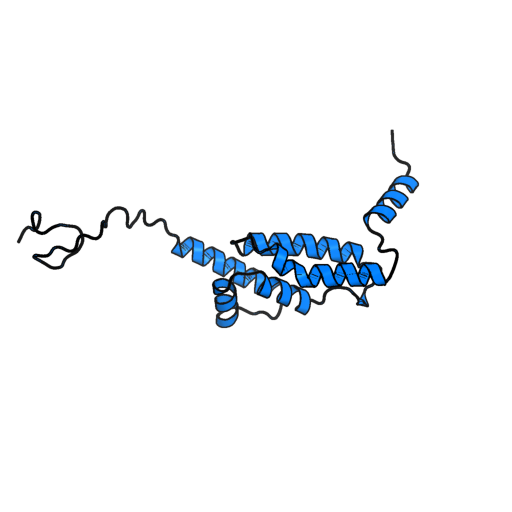06 SER A C 1
ATOM 822 O O . SER A 1 106 ? 13.086 0.730 -7.347 1.00 91.50 106 SER A O 1
ATOM 824 N N . LEU A 1 107 ? 11.440 0.691 -5.827 1.00 91.56 107 LEU A N 1
ATOM 825 C CA . LEU A 1 107 ? 10.429 1.292 -6.703 1.00 91.56 107 LEU A CA 1
ATOM 826 C C . LEU A 1 107 ? 10.713 2.769 -7.018 1.00 91.56 107 LEU A C 1
ATOM 828 O O . LEU A 1 107 ? 10.517 3.191 -8.156 1.00 91.56 107 LEU A O 1
ATOM 832 N N . LYS A 1 108 ? 11.226 3.535 -6.046 1.00 91.75 108 LYS A N 1
ATOM 833 C CA . LYS A 1 108 ? 11.730 4.903 -6.260 1.00 91.75 108 LYS A CA 1
ATOM 834 C C . LYS A 1 108 ? 12.825 4.924 -7.313 1.00 91.75 108 LYS A C 1
ATOM 836 O O . LYS A 1 108 ? 12.726 5.665 -8.285 1.00 91.75 108 LYS A O 1
ATOM 841 N N . TYR A 1 109 ? 13.821 4.058 -7.148 1.00 90.38 109 TYR A N 1
ATOM 842 C CA . TYR A 1 109 ? 14.923 3.961 -8.092 1.00 90.38 109 TYR A CA 1
ATOM 843 C C . TYR A 1 109 ? 14.441 3.531 -9.483 1.00 90.38 109 TYR A C 1
ATOM 845 O O . TYR A 1 109 ? 14.865 4.109 -10.476 1.00 90.38 109 TYR A O 1
ATOM 853 N N . PHE A 1 110 ? 13.513 2.574 -9.578 1.00 89.38 110 PHE A N 1
ATOM 854 C CA . PHE A 1 110 ? 12.896 2.196 -10.853 1.00 89.38 110 PHE A CA 1
ATOM 855 C C . PHE A 1 110 ? 12.231 3.389 -11.554 1.00 89.38 110 PHE A C 1
ATOM 857 O O . PHE A 1 110 ? 12.450 3.604 -12.744 1.00 89.38 110 PHE A O 1
ATOM 864 N N . GLU A 1 111 ? 11.452 4.193 -10.826 1.00 89.31 111 GLU A N 1
ATOM 865 C CA . GLU A 1 111 ? 10.823 5.389 -11.392 1.00 89.31 111 GLU A CA 1
ATOM 866 C C . GLU A 1 111 ? 11.861 6.448 -11.807 1.00 89.31 111 GLU A C 1
ATOM 868 O O . GLU A 1 111 ? 11.712 7.079 -12.853 1.00 89.31 111 GLU A O 1
ATOM 873 N N . GLU A 1 112 ? 12.936 6.626 -11.038 1.00 88.75 112 GLU A N 1
ATOM 874 C CA . GLU A 1 112 ? 14.059 7.497 -11.410 1.00 88.75 112 GLU A CA 1
ATOM 875 C C . GLU A 1 112 ? 14.752 7.017 -12.692 1.00 88.75 112 GLU A C 1
ATOM 877 O O . GLU A 1 112 ? 15.020 7.830 -13.576 1.00 88.75 112 GLU A O 1
ATOM 882 N N . GLN A 1 113 ? 14.984 5.709 -12.841 1.00 84.50 113 GLN A N 1
ATOM 883 C CA . GLN A 1 113 ? 15.547 5.142 -14.069 1.00 84.50 113 GLN A CA 1
ATOM 884 C C . GLN A 1 113 ? 14.618 5.351 -15.263 1.00 84.50 113 GLN A C 1
ATOM 886 O O . GLN A 1 113 ? 15.092 5.729 -16.330 1.00 84.50 113 GLN A O 1
ATOM 891 N N . LEU A 1 114 ? 13.300 5.197 -15.090 1.00 80.81 114 LEU A N 1
ATOM 892 C CA . LEU A 1 114 ? 12.342 5.524 -16.148 1.00 80.81 114 LEU A CA 1
ATOM 893 C C . LEU A 1 114 ? 12.460 6.985 -16.584 1.00 80.81 114 LEU A C 1
ATOM 895 O O . LEU A 1 114 ? 12.482 7.243 -17.778 1.00 80.81 114 LEU A O 1
ATOM 899 N N . ARG A 1 115 ? 12.630 7.932 -15.654 1.00 79.12 115 ARG A N 1
ATOM 900 C CA . ARG A 1 115 ? 12.844 9.353 -15.994 1.00 79.12 115 ARG A CA 1
ATOM 901 C C . ARG A 1 115 ? 14.164 9.598 -16.729 1.00 79.12 115 ARG A C 1
ATOM 903 O O . ARG A 1 115 ? 14.230 10.495 -17.561 1.00 79.12 115 ARG A O 1
ATOM 910 N N . MET A 1 116 ? 15.201 8.821 -16.418 1.00 73.19 116 MET A N 1
ATOM 911 C CA . MET A 1 116 ? 16.496 8.882 -17.105 1.00 73.19 116 MET A CA 1
ATOM 912 C C . MET A 1 116 ? 16.464 8.209 -18.480 1.00 73.19 116 MET A C 1
ATOM 914 O O . MET A 1 116 ? 17.244 8.589 -19.343 1.00 73.19 116 MET A O 1
ATOM 918 N N . CYS A 1 117 ? 15.587 7.228 -18.698 1.00 63.44 117 CYS A N 1
ATOM 919 C CA . CYS A 1 117 ? 15.348 6.614 -20.005 1.00 63.44 117 CYS A CA 1
ATOM 920 C C . CYS A 1 117 ? 14.373 7.439 -20.861 1.00 63.44 117 CYS A C 1
ATOM 922 O O . CYS A 1 117 ? 14.562 7.528 -22.071 1.00 63.44 117 CYS A O 1
ATOM 924 N N . ASP A 1 118 ? 13.408 8.114 -20.230 1.00 53.81 118 ASP A N 1
ATOM 925 C CA . ASP A 1 118 ? 12.533 9.143 -20.807 1.00 53.81 118 ASP A CA 1
ATOM 926 C C . ASP A 1 118 ? 13.280 10.475 -21.003 1.00 53.81 118 ASP A C 1
ATOM 928 O O . ASP A 1 118 ? 12.677 11.553 -20.927 1.00 53.81 118 ASP A O 1
ATOM 932 N N . VAL A 1 119 ? 14.594 10.439 -21.296 1.00 41.25 119 VAL A N 1
ATOM 933 C CA . VAL A 1 119 ? 15.248 11.604 -21.904 1.00 41.25 119 VAL A CA 1
ATOM 934 C C . VAL A 1 119 ? 14.339 12.009 -23.051 1.00 41.25 119 VAL A C 1
ATOM 936 O O . VAL A 1 119 ? 14.039 11.161 -23.902 1.00 41.25 119 VAL A O 1
ATOM 939 N N . PRO A 1 120 ? 13.875 13.271 -23.107 1.00 43.31 120 PRO A N 1
ATOM 940 C CA . PRO A 1 120 ? 13.186 13.733 -24.276 1.00 43.31 120 PRO A CA 1
ATOM 941 C C . PRO A 1 120 ? 14.089 13.367 -25.433 1.00 43.31 120 PRO A C 1
ATOM 943 O O . PRO A 1 120 ? 15.230 13.827 -25.544 1.00 43.31 120 PRO A O 1
ATOM 946 N N . THR A 1 121 ? 13.545 12.590 -26.344 1.00 43.97 121 THR A N 1
ATOM 947 C CA . THR A 1 121 ? 14.033 12.450 -27.700 1.00 43.97 121 THR A CA 1
ATOM 948 C C . THR A 1 121 ? 13.966 13.804 -28.427 1.00 43.97 121 THR A C 1
ATOM 950 O O . THR A 1 121 ? 13.722 13.874 -29.613 1.00 43.97 121 THR A O 1
ATOM 953 N N . ALA A 1 122 ? 14.223 14.925 -27.744 1.00 41.19 122 ALA A N 1
ATOM 954 C CA . ALA A 1 122 ? 14.746 16.149 -28.310 1.00 41.19 122 ALA A CA 1
ATOM 955 C C . ALA A 1 122 ? 16.183 15.961 -28.833 1.00 41.19 122 ALA A C 1
ATOM 957 O O . ALA A 1 122 ? 16.580 16.720 -29.705 1.00 41.19 122 ALA A O 1
ATOM 958 N N . ALA A 1 123 ? 16.914 14.920 -28.407 1.00 43.50 123 ALA A N 1
ATOM 959 C CA . ALA A 1 123 ? 18.101 14.452 -29.134 1.00 43.50 123 ALA A CA 1
ATOM 960 C C . ALA A 1 123 ? 17.753 13.624 -30.394 1.00 43.50 123 ALA A C 1
ATOM 962 O O . ALA A 1 123 ? 18.555 13.572 -31.317 1.00 43.50 123 ALA A O 1
ATOM 963 N N . ASN A 1 124 ? 16.536 13.061 -30.489 1.00 43.09 124 ASN A N 1
ATOM 964 C CA . ASN A 1 124 ? 16.041 12.416 -31.718 1.00 43.09 124 ASN A CA 1
ATOM 965 C C . ASN A 1 124 ? 15.094 13.310 -32.536 1.00 43.09 124 ASN A C 1
ATOM 967 O O . ASN A 1 124 ? 14.641 12.893 -33.597 1.00 43.09 124 ASN A O 1
ATOM 971 N N . ARG A 1 125 ? 14.869 14.575 -32.144 1.00 39.94 125 ARG A N 1
ATOM 972 C CA . ARG A 1 125 ? 14.184 15.586 -32.978 1.00 39.94 125 ARG A CA 1
ATOM 973 C C . ARG A 1 125 ? 15.076 16.146 -34.101 1.00 39.94 125 ARG A C 1
ATOM 975 O O . ARG A 1 125 ? 14.828 17.231 -34.610 1.00 39.94 125 ARG A O 1
ATOM 982 N N . GLY A 1 126 ? 16.102 15.390 -34.488 1.00 41.78 126 GLY A N 1
ATOM 983 C CA . GLY A 1 126 ? 16.913 15.605 -35.686 1.00 41.78 126 GLY A CA 1
ATOM 984 C C . GLY A 1 126 ? 17.149 14.333 -36.506 1.00 41.78 126 GLY A C 1
ATOM 985 O O . GLY A 1 126 ? 17.889 14.378 -37.481 1.00 41.78 126 GLY A O 1
ATOM 986 N N . MET A 1 127 ? 16.540 13.200 -36.140 1.00 44.75 127 MET A N 1
ATOM 987 C CA . MET A 1 127 ? 16.633 11.954 -36.902 1.00 44.75 127 MET A CA 1
ATOM 988 C C . MET A 1 127 ? 15.232 11.477 -37.271 1.00 44.75 127 MET A C 1
ATOM 990 O O . MET A 1 127 ? 14.786 10.414 -36.848 1.00 44.75 127 MET A O 1
ATOM 994 N N . ASP A 1 128 ? 14.535 12.265 -38.092 1.00 48.56 128 ASP A N 1
ATOM 995 C CA . ASP A 1 128 ? 13.520 11.681 -38.963 1.00 48.56 128 ASP A CA 1
ATOM 996 C C . ASP A 1 128 ? 14.214 10.587 -39.777 1.00 48.56 128 ASP A C 1
ATOM 998 O O . ASP A 1 128 ? 15.122 10.862 -40.567 1.00 48.56 128 ASP A O 1
ATOM 1002 N N . GLY A 1 129 ? 13.832 9.342 -39.493 1.00 54.34 129 GLY A N 1
ATOM 1003 C CA . GLY A 1 129 ? 14.421 8.099 -39.982 1.00 54.34 129 GLY A CA 1
ATOM 1004 C C . GLY A 1 129 ? 14.314 7.921 -41.491 1.00 54.34 129 GLY A C 1
ATOM 1005 O O . GLY A 1 129 ? 13.620 7.032 -41.973 1.00 54.34 129 GLY A O 1
ATOM 1006 N N . LYS A 1 130 ? 15.018 8.755 -42.252 1.00 60.06 130 LYS A N 1
ATOM 1007 C CA . LYS A 1 130 ? 15.252 8.554 -43.675 1.00 60.06 130 LYS A CA 1
ATOM 1008 C C . LYS A 1 130 ? 16.616 7.896 -43.822 1.00 60.06 130 LYS A C 1
ATOM 1010 O O . LYS A 1 130 ? 17.654 8.506 -43.553 1.00 60.06 130 LYS A O 1
ATOM 1015 N N . LEU A 1 131 ? 16.573 6.611 -44.160 1.00 69.06 131 LEU A N 1
ATOM 1016 C CA . LEU A 1 131 ? 17.723 5.846 -44.615 1.00 69.06 131 LEU A CA 1
ATOM 1017 C C . LEU A 1 131 ? 18.000 6.277 -46.058 1.00 69.06 131 LEU A C 1
ATOM 1019 O O . LEU A 1 131 ? 17.082 6.320 -46.875 1.00 69.06 131 LEU A O 1
ATOM 1023 N N . CYS A 1 132 ? 19.235 6.648 -46.371 1.00 77.19 132 CYS A N 1
ATOM 1024 C CA . CYS A 1 132 ? 19.591 6.989 -47.739 1.00 77.19 132 CYS A CA 1
ATOM 1025 C C . CYS A 1 132 ? 19.698 5.713 -48.584 1.00 77.19 132 CYS A C 1
ATOM 1027 O O . CYS A 1 132 ? 20.610 4.916 -48.364 1.00 77.19 132 CYS A O 1
ATOM 1029 N N . ASP A 1 133 ? 18.832 5.555 -49.588 1.00 75.56 133 ASP A N 1
ATOM 1030 C CA . ASP A 1 133 ? 18.857 4.404 -50.510 1.00 75.56 133 ASP A CA 1
ATOM 1031 C C . ASP A 1 133 ? 20.164 4.295 -51.322 1.00 75.56 133 ASP A C 1
ATOM 1033 O O . ASP A 1 133 ? 20.462 3.240 -51.873 1.00 75.56 133 ASP A O 1
ATOM 1037 N N . HIS A 1 134 ? 20.962 5.370 -51.394 1.00 75.00 134 HIS A N 1
ATOM 1038 C CA . HIS A 1 134 ? 22.217 5.404 -52.151 1.00 75.00 134 HIS A CA 1
ATOM 1039 C C . HIS A 1 134 ? 23.447 4.970 -51.331 1.00 75.00 134 HIS A C 1
ATOM 1041 O O . HIS A 1 134 ? 24.302 4.254 -51.843 1.00 75.00 134 HIS A O 1
ATOM 1047 N N . CYS A 1 135 ? 23.567 5.388 -50.062 1.00 82.69 135 CYS A N 1
ATOM 1048 C CA . CYS A 1 135 ? 24.755 5.108 -49.235 1.00 82.69 135 CYS A CA 1
ATOM 1049 C C . CYS A 1 135 ? 24.471 4.349 -47.927 1.00 82.69 135 CYS A C 1
ATOM 1051 O O . CYS A 1 135 ? 25.401 4.060 -47.172 1.00 82.69 135 CYS A O 1
ATOM 1053 N N . GLY A 1 136 ? 23.204 4.067 -47.616 1.00 74.44 136 GLY A N 1
ATOM 1054 C CA . GLY A 1 136 ? 22.780 3.352 -46.409 1.00 74.44 136 GLY A CA 1
ATOM 1055 C C . GLY A 1 136 ? 22.946 4.126 -45.094 1.00 74.44 136 GLY A C 1
ATOM 1056 O O . GLY A 1 136 ? 22.687 3.576 -44.024 1.00 74.44 136 GLY A O 1
ATOM 1057 N N . LYS A 1 137 ? 23.382 5.393 -45.131 1.00 77.06 137 LYS A N 1
ATOM 1058 C CA . LYS A 1 137 ? 23.543 6.231 -43.931 1.00 77.06 137 LYS A CA 1
ATOM 1059 C C . LYS A 1 137 ? 22.231 6.934 -43.573 1.00 77.06 137 LYS A C 1
ATOM 1061 O O . LYS A 1 137 ? 21.430 7.269 -44.442 1.00 77.06 137 LYS A O 1
ATOM 1066 N N . HIS A 1 138 ? 22.029 7.162 -42.278 1.00 75.62 138 HIS A N 1
ATOM 1067 C CA . HIS A 1 138 ? 20.853 7.853 -41.747 1.00 75.62 138 HIS A CA 1
ATOM 1068 C C . HIS A 1 138 ? 21.044 9.377 -41.796 1.00 75.62 138 HIS A C 1
ATOM 1070 O O . HIS A 1 138 ? 22.174 9.862 -41.717 1.00 75.62 138 HIS A O 1
ATOM 1076 N N . GLY A 1 139 ? 19.944 10.129 -41.882 1.00 71.38 139 GLY A N 1
ATOM 1077 C CA . GLY A 1 139 ? 19.940 11.591 -41.717 1.00 71.38 139 GLY A CA 1
ATOM 1078 C C . GLY A 1 139 ? 19.911 12.407 -43.014 1.00 71.38 139 GLY A C 1
ATOM 1079 O O . GLY A 1 139 ? 19.960 13.630 -42.951 1.00 71.38 139 GLY A O 1
ATOM 1080 N N . HIS A 1 140 ? 19.806 11.763 -44.180 1.00 74.69 140 HIS A N 1
ATOM 1081 C CA . HIS A 1 140 ? 19.573 12.419 -45.474 1.00 74.69 140 HIS A CA 1
ATOM 1082 C C . HIS A 1 140 ? 18.863 11.464 -46.449 1.00 74.69 140 HIS A C 1
ATOM 1084 O O . HIS A 1 140 ? 18.818 10.256 -46.226 1.00 74.69 140 HIS A O 1
ATOM 1090 N N . VAL A 1 141 ? 18.298 11.998 -47.534 1.00 77.31 141 VAL A N 1
ATOM 1091 C CA . VAL A 1 141 ? 17.694 11.208 -48.625 1.00 77.31 141 VAL A CA 1
ATOM 1092 C C . VAL A 1 141 ? 18.626 11.150 -49.833 1.00 77.31 141 VAL A C 1
ATOM 1094 O O . VAL A 1 141 ? 19.494 12.005 -49.977 1.00 77.31 141 VAL A O 1
ATOM 1097 N N . ALA A 1 142 ? 18.429 10.178 -50.730 1.00 74.94 142 ALA A N 1
ATOM 1098 C CA . ALA A 1 142 ? 19.321 9.928 -51.871 1.00 74.94 142 ALA A CA 1
ATOM 1099 C C . ALA A 1 142 ? 19.620 11.173 -52.732 1.00 74.94 142 ALA A C 1
ATOM 1101 O O . ALA A 1 142 ? 20.744 11.336 -53.193 1.00 74.94 142 ALA A O 1
ATOM 1102 N N . LYS A 1 143 ? 18.653 12.089 -52.886 1.00 75.25 143 LYS A N 1
ATOM 1103 C CA . LYS A 1 143 ? 18.833 13.350 -53.631 1.00 75.25 143 LYS A CA 1
ATOM 1104 C C . LYS A 1 143 ? 19.853 14.321 -53.012 1.00 75.25 143 LYS A C 1
ATOM 1106 O O . LYS A 1 143 ? 20.391 15.154 -53.728 1.00 75.25 143 LYS A O 1
ATOM 1111 N N . ASP A 1 144 ? 20.105 14.209 -51.709 1.00 72.88 144 ASP A N 1
ATOM 1112 C CA . ASP A 1 144 ? 20.998 15.084 -50.940 1.00 72.88 144 ASP A CA 1
ATOM 1113 C C . ASP A 1 144 ? 22.323 14.364 -50.605 1.00 72.88 144 ASP A C 1
ATOM 1115 O O . ASP A 1 144 ? 23.114 14.829 -49.785 1.00 72.88 144 ASP A O 1
ATOM 1119 N N . CYS A 1 145 ? 22.566 13.198 -51.214 1.00 80.50 145 CYS A N 1
ATOM 1120 C CA . CYS A 1 145 ? 23.761 12.396 -50.993 1.00 80.50 145 CYS A CA 1
ATOM 1121 C C . CYS A 1 145 ? 24.931 12.959 -51.811 1.00 80.50 145 CYS A C 1
ATOM 1123 O O . CYS A 1 145 ? 24.998 12.775 -53.024 1.00 80.50 145 CYS A O 1
ATOM 1125 N N .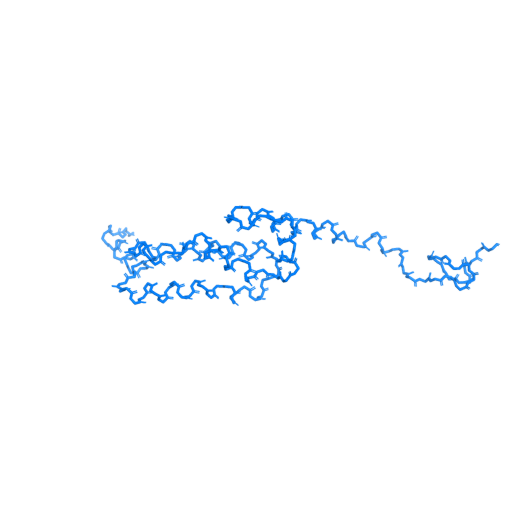 TRP A 1 146 ? 25.875 13.624 -51.145 1.00 70.25 146 TRP A N 1
ATOM 1126 C CA . TRP A 1 146 ? 27.147 14.023 -51.750 1.00 70.25 146 TRP A CA 1
ATOM 1127 C C . TRP A 1 146 ? 28.083 12.812 -51.747 1.00 70.25 146 TRP A C 1
ATOM 1129 O O . TRP A 1 146 ? 28.732 12.519 -50.743 1.00 70.25 146 TRP A O 1
ATOM 1139 N N . SER A 1 147 ? 28.045 12.041 -52.835 1.00 55.12 147 SER A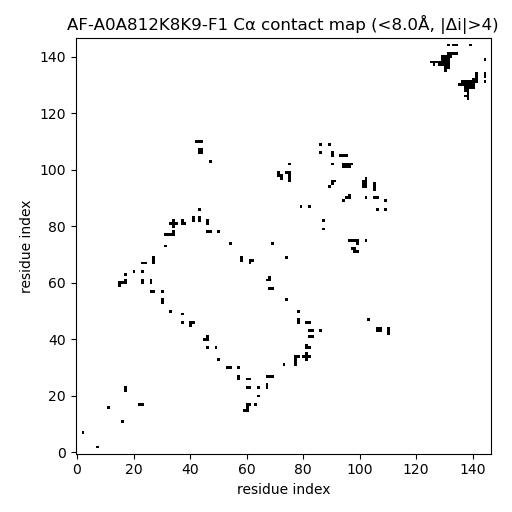 N 1
ATOM 1140 C CA . SER A 1 147 ? 29.123 11.098 -53.172 1.00 55.12 147 SER A CA 1
ATOM 1141 C C . SER A 1 147 ? 30.353 11.848 -53.659 1.00 55.12 147 SER A C 1
ATOM 1143 O O . SER A 1 147 ? 30.167 12.879 -54.342 1.00 55.12 147 SER A O 1
#

Sequence (147 aa):
MSATGYEAVCTLHLNYSIVSRMEAVDVRDGCMKLHAQCSELKKPMDIIRHLEDEIAKAEIKLSNFPQLKLSKADCCSILLQAVLHPARQYVALHGNANSWSELTKSLKYFEEQLRMCDVPTAANRGMDGKLCDHCGKHGHVAKDCWS

Foldseek 3Di:
DDDDVVVVVVVCCVVAEPPDPVVLLVLLVVLLCVLVVLPVPAALVVLLVSNVVSLVSSCSNCVVPPVSRQDQLSSLVSSLSNYDPVLNVQCVVPFDSPGPVRSSVSSVVVRVVVVVVPPPCPVVVQFPFDQAPVPRDTRDYVVPDDD